Protein AF-M2SU73-F1 (afdb_monomer)

InterPro domains:
  IPR002068 Alpha crystallin/Hsp20 domain [PF00011] (99-145)
  IPR002068 Alpha crystallin/Hsp20 domain [PS01031] (1-145)
  IPR008978 HSP20-like chaperone [G3DSA:2.60.40.790] (1-145)
  IPR008978 HSP20-like chaperone [SSF49764] (2-145)

Organism: Cochliobolus sativus (strain ND90Pr / ATCC 201652) (NCBI:txid665912)

Mean predicted aligned error: 13.97 Å

Solvent-accessible surface area (backbone atoms only — not comparable to full-atom values): 9699 Å² total; per-residue (Å²): 124,61,71,56,70,50,79,47,81,55,98,62,30,38,39,37,41,36,54,39,72,83,51,86,57,70,86,42,49,49,76,46,69,81,52,80,39,32,44,36,42,36,37,52,28,72,78,82,60,60,57,84,76,40,36,82,79,69,50,85,77,72,78,81,77,74,87,76,89,83,83,88,84,89,85,90,82,84,90,84,90,84,89,87,86,88,81,92,78,89,78,94,72,78,75,75,67,75,80,70,78,86,76,83,82,89,79,85,82,80,86,62,46,79,33,57,49,77,45,77,48,97,53,74,45,43,82,83,69,56,44,79,47,80,55,97,23,35,38,37,38,39,37,36,82

Radius of gyration: 26.52 Å; Cα contacts (8 Å, |Δi|>4): 175; chains: 1; bounding box: 47×51×73 Å

Sequence (145 aa):
LSPKVDLREYTSAYFLEVELPGIQKPNDIDMRWLDGSTLQIQVSIPKTDLEAEWGDAISHDKPHKKVQSASEYEKECDGRNGFGGGTEKQEAGARSSPERLMTKLWLNERRTGVYMRNFYFPIAVDTDAIQVRLRQGLLKVLVSK

pLDDT: mean 75.32, std 26.82, range [22.97, 97.94]

Structure (mmCIF, N/CA/C/O backbone):
data_AF-M2SU73-F1
#
_entry.id   AF-M2SU73-F1
#
loop_
_atom_site.group_PDB
_atom_site.id
_atom_site.type_symbol
_atom_site.label_atom_id
_atom_site.label_alt_id
_atom_site.label_comp_id
_atom_site.label_asym_id
_atom_site.label_entity_id
_atom_site.label_seq_id
_atom_site.pdbx_PDB_ins_code
_atom_site.Cartn_x
_atom_site.Cartn_y
_atom_site.Cartn_z
_atom_site.occupancy
_atom_site.B_iso_or_equiv
_atom_site.auth_seq_id
_atom_site.auth_comp_id
_atom_site.auth_asym_id
_atom_site.auth_atom_id
_atom_site.pdbx_PDB_model_num
ATOM 1 N N . LEU A 1 1 ? 13.387 0.602 4.544 1.00 63.72 1 LEU A N 1
ATOM 2 C CA . LEU A 1 1 ? 12.622 1.731 3.953 1.00 63.72 1 LEU A CA 1
ATOM 3 C C . LEU A 1 1 ? 11.169 1.295 3.858 1.00 63.72 1 LEU A C 1
ATOM 5 O O . LEU A 1 1 ? 10.949 0.139 3.543 1.00 63.72 1 LEU A O 1
ATOM 9 N N . SER A 1 2 ? 10.203 2.153 4.166 1.00 80.56 2 SER A N 1
ATOM 10 C CA . SER A 1 2 ? 8.774 1.820 4.088 1.00 80.56 2 SER A CA 1
ATOM 11 C C . SER A 1 2 ? 8.069 2.732 3.078 1.00 80.56 2 SER A C 1
ATOM 13 O O . SER A 1 2 ? 8.551 3.854 2.857 1.00 80.56 2 SER A O 1
ATOM 15 N N . PRO A 1 3 ? 6.941 2.300 2.488 1.00 89.06 3 PRO A N 1
ATOM 16 C CA . PRO A 1 3 ? 6.096 3.169 1.678 1.00 89.06 3 PRO A CA 1
ATOM 17 C C . PRO A 1 3 ? 5.669 4.417 2.459 1.00 89.06 3 PRO A C 1
ATOM 19 O O . PRO A 1 3 ? 5.620 4.406 3.701 1.00 89.06 3 PRO A O 1
ATOM 22 N N . LYS A 1 4 ? 5.384 5.497 1.729 1.00 93.62 4 LYS A N 1
ATOM 23 C CA . LYS A 1 4 ? 4.768 6.703 2.293 1.00 93.62 4 LYS A CA 1
ATOM 24 C C . LYS A 1 4 ? 3.289 6.430 2.524 1.00 93.62 4 LYS A C 1
ATOM 26 O O . LYS A 1 4 ? 2.679 5.691 1.755 1.00 93.62 4 LYS A O 1
ATOM 31 N N . VAL A 1 5 ? 2.772 6.919 3.648 1.00 96.06 5 VAL A N 1
ATOM 32 C CA . VAL A 1 5 ? 1.440 6.548 4.123 1.00 96.06 5 VAL A CA 1
ATOM 33 C C . VAL A 1 5 ? 0.806 7.694 4.878 1.00 96.06 5 VAL A C 1
ATOM 35 O O . VAL A 1 5 ? 1.463 8.243 5.764 1.00 96.06 5 VAL A O 1
ATOM 38 N N . ASP A 1 6 ? -0.472 7.920 4.605 1.00 97.88 6 ASP A N 1
ATOM 39 C CA . ASP A 1 6 ? -1.379 8.674 5.460 1.00 97.88 6 ASP A CA 1
ATOM 40 C C . ASP A 1 6 ? -2.333 7.714 6.183 1.00 97.88 6 ASP A C 1
ATOM 42 O O . ASP A 1 6 ? -2.829 6.752 5.594 1.00 97.88 6 ASP A O 1
ATOM 46 N N . LEU A 1 7 ? -2.598 7.982 7.463 1.00 96.94 7 LEU A N 1
ATOM 47 C CA . LEU A 1 7 ? -3.577 7.268 8.283 1.00 96.94 7 LEU A CA 1
ATOM 48 C C . LEU A 1 7 ? -4.577 8.287 8.829 1.00 96.94 7 LEU A C 1
ATOM 50 O O . LEU A 1 7 ? -4.179 9.276 9.444 1.00 96.94 7 LEU A O 1
ATOM 54 N N . ARG A 1 8 ? -5.869 8.040 8.619 1.00 97.88 8 ARG A N 1
ATOM 55 C CA . ARG A 1 8 ? -6.961 8.855 9.158 1.00 97.88 8 ARG A CA 1
ATOM 56 C C . ARG A 1 8 ? -7.871 7.994 10.010 1.00 97.88 8 ARG A C 1
ATOM 58 O O . ARG A 1 8 ? -8.238 6.888 9.619 1.00 97.88 8 ARG A O 1
ATOM 65 N N . GLU A 1 9 ? -8.258 8.531 11.153 1.00 97.50 9 GLU A N 1
ATOM 66 C CA . GLU A 1 9 ? -9.224 7.918 12.051 1.00 97.50 9 GLU A CA 1
ATOM 67 C C . GLU A 1 9 ? -10.555 8.663 11.963 1.00 97.50 9 GLU A C 1
ATOM 69 O O . GLU A 1 9 ? -10.610 9.887 12.060 1.00 97.50 9 GLU A O 1
ATOM 74 N N . TYR A 1 10 ? -11.629 7.901 11.801 1.00 97.06 10 TYR A N 1
ATOM 75 C CA . TYR A 1 10 ? -13.008 8.356 11.898 1.00 97.06 10 TYR A CA 1
ATOM 76 C C . TYR A 1 10 ? -13.693 7.640 13.060 1.00 97.06 10 TYR A C 1
ATOM 78 O O . TYR A 1 10 ? -13.172 6.673 13.619 1.00 97.06 10 TYR A O 1
ATOM 86 N N . THR A 1 11 ? -14.895 8.081 13.420 1.00 96.62 11 THR A N 1
ATOM 87 C CA . THR A 1 11 ? -15.674 7.448 14.491 1.00 96.62 11 THR A CA 1
ATOM 88 C C . THR A 1 11 ? -15.949 5.968 14.219 1.00 96.62 11 THR A C 1
ATOM 90 O O . THR A 1 11 ? -15.894 5.179 15.153 1.00 96.62 11 THR A O 1
ATOM 93 N N . SER A 1 12 ? -16.189 5.586 12.961 1.00 96.06 12 SER A N 1
ATOM 94 C CA . SER A 1 12 ? -16.570 4.222 12.565 1.00 96.06 12 SER A CA 1
ATOM 95 C C . SER A 1 12 ? -15.459 3.399 11.906 1.00 96.06 12 SER A C 1
ATOM 97 O O . SER A 1 12 ? -15.669 2.219 11.648 1.00 96.06 12 SER A O 1
ATOM 99 N N . ALA A 1 13 ? -14.309 3.995 11.571 1.00 97.19 13 ALA A N 1
ATOM 100 C CA . ALA A 1 13 ? -13.295 3.313 10.769 1.00 97.19 13 ALA A CA 1
ATOM 101 C C . ALA A 1 13 ? -11.921 3.998 10.785 1.00 97.19 13 ALA A C 1
ATOM 103 O O . ALA A 1 13 ? -11.793 5.173 11.136 1.00 97.19 13 ALA A O 1
ATOM 104 N N . TYR A 1 14 ? -10.912 3.280 10.301 1.00 9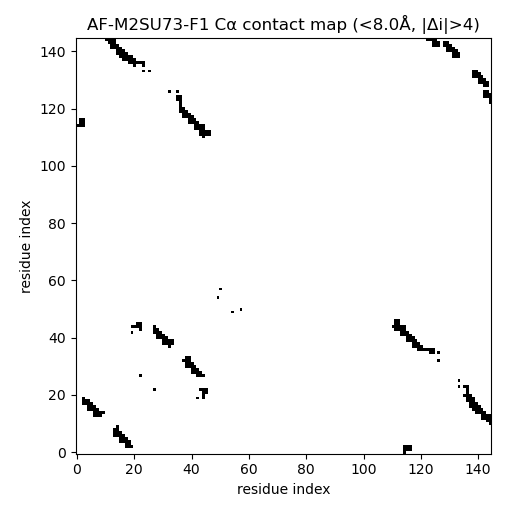7.94 14 TYR A N 1
ATOM 105 C CA . TYR A 1 14 ? -9.608 3.791 9.900 1.00 97.94 14 TYR A CA 1
ATOM 106 C C . TYR A 1 14 ? -9.460 3.749 8.375 1.00 97.94 14 TYR A C 1
ATOM 108 O O . TYR A 1 14 ? -9.851 2.780 7.724 1.00 97.94 14 TYR A O 1
ATOM 116 N N . PHE A 1 15 ? -8.853 4.790 7.807 1.00 97.88 15 PHE A N 1
ATOM 117 C CA . PHE A 1 15 ? -8.483 4.864 6.395 1.00 97.88 15 PHE A CA 1
ATOM 118 C C . PHE A 1 15 ? -6.971 4.995 6.254 1.00 97.88 15 PHE A C 1
ATOM 120 O O . PHE A 1 15 ? -6.374 5.909 6.822 1.00 97.88 15 PHE A O 1
ATOM 127 N N . LEU A 1 16 ? -6.365 4.118 5.459 1.00 97.81 16 LEU A N 1
ATOM 128 C CA . LEU A 1 16 ? -4.957 4.188 5.092 1.00 97.81 16 LEU A CA 1
ATOM 129 C C . LEU A 1 16 ? -4.838 4.513 3.608 1.00 97.81 16 LEU A C 1
ATOM 131 O O . LEU A 1 16 ? -5.514 3.901 2.781 1.00 97.81 16 LEU A O 1
ATOM 135 N N . GLU A 1 17 ? -3.937 5.426 3.268 1.00 97.75 17 GLU A N 1
ATOM 136 C CA . GLU A 1 17 ? -3.534 5.709 1.892 1.00 97.75 17 GLU A CA 1
ATOM 137 C C . GLU A 1 17 ? -2.032 5.470 1.765 1.00 97.75 17 GLU A C 1
ATOM 139 O O . GLU A 1 17 ? -1.239 6.171 2.382 1.00 97.75 17 GLU A O 1
ATOM 144 N N . VAL A 1 18 ? -1.637 4.450 1.004 1.00 96.00 18 VAL A N 1
ATOM 145 C CA . VAL A 1 18 ? -0.251 3.988 0.871 1.00 96.00 18 VAL A CA 1
ATOM 146 C C . VAL A 1 18 ? 0.234 4.232 -0.555 1.00 96.00 18 VAL A C 1
ATOM 148 O O . VAL A 1 18 ? -0.324 3.685 -1.509 1.00 96.00 18 VAL A O 1
ATOM 151 N N . GLU A 1 19 ? 1.290 5.029 -0.712 1.00 95.19 19 GLU A N 1
ATOM 152 C CA . GLU A 1 19 ? 1.915 5.285 -2.014 1.00 95.19 19 GLU A CA 1
ATOM 153 C C . GLU A 1 19 ? 2.737 4.076 -2.477 1.00 95.19 19 GLU A C 1
ATOM 155 O O . GLU A 1 19 ? 3.764 3.738 -1.882 1.00 95.19 19 GLU A O 1
ATOM 160 N N . LEU A 1 20 ? 2.307 3.462 -3.577 1.00 93.62 20 LEU A N 1
ATOM 161 C CA . LEU A 1 20 ? 2.884 2.284 -4.224 1.00 93.62 20 LEU A CA 1
ATOM 162 C C . LEU A 1 20 ? 3.115 2.527 -5.735 1.00 93.62 20 LEU A C 1
ATOM 164 O O . LEU A 1 20 ? 2.514 1.852 -6.581 1.00 93.62 20 LEU A O 1
ATOM 168 N N . PRO A 1 21 ? 3.969 3.494 -6.121 1.00 91.88 21 PRO A N 1
ATOM 169 C CA . PRO A 1 21 ? 4.233 3.783 -7.526 1.00 91.88 21 PRO A CA 1
ATOM 170 C C . PRO A 1 21 ? 4.875 2.582 -8.233 1.00 91.88 21 PRO A C 1
ATOM 172 O O . PRO A 1 21 ? 5.811 1.966 -7.726 1.00 91.88 21 PRO A O 1
ATOM 175 N N . GLY A 1 22 ? 4.390 2.274 -9.437 1.00 88.81 22 GLY A N 1
ATOM 176 C CA . GLY A 1 22 ? 4.873 1.148 -10.244 1.00 88.81 22 GLY A CA 1
ATOM 177 C C . GLY A 1 22 ? 4.184 -0.191 -9.962 1.00 88.81 22 GLY A C 1
ATOM 178 O O . GLY A 1 22 ? 4.421 -1.139 -10.703 1.00 88.81 22 GLY A O 1
ATOM 179 N N . ILE A 1 23 ? 3.300 -0.269 -8.963 1.00 90.88 23 ILE A N 1
ATOM 180 C CA . ILE A 1 23 ? 2.442 -1.439 -8.749 1.00 90.88 23 ILE A CA 1
ATOM 181 C C . ILE A 1 23 ? 1.175 -1.308 -9.591 1.00 90.88 23 ILE A C 1
ATOM 183 O O . ILE A 1 23 ? 0.442 -0.323 -9.476 1.00 90.88 23 ILE A O 1
ATOM 187 N N . GLN A 1 24 ? 0.904 -2.314 -10.423 1.00 83.44 24 GLN A N 1
ATOM 188 C CA . GLN A 1 24 ? -0.314 -2.361 -11.239 1.00 83.44 24 GLN A CA 1
ATOM 189 C C . GLN A 1 24 ? -1.269 -3.473 -10.822 1.00 83.44 24 GLN A C 1
ATOM 191 O O . GLN A 1 24 ? -2.486 -3.308 -10.927 1.00 83.44 24 GLN A O 1
ATOM 196 N N . LYS A 1 25 ? -0.736 -4.607 -10.361 1.00 84.44 25 LYS A N 1
ATOM 197 C CA . LYS A 1 25 ? -1.531 -5.789 -10.048 1.00 84.44 25 LYS A CA 1
ATOM 198 C C . LYS A 1 25 ? -1.697 -5.906 -8.533 1.00 84.44 25 LYS A C 1
ATOM 200 O O . LYS A 1 25 ? -0.719 -5.744 -7.808 1.00 84.44 25 LYS A O 1
ATOM 205 N N . PRO A 1 26 ? -2.901 -6.241 -8.040 1.00 84.06 26 PRO A N 1
ATOM 206 C CA . PRO A 1 26 ? -3.104 -6.520 -6.620 1.00 84.06 26 PRO A CA 1
ATOM 207 C C . PRO A 1 26 ? -2.185 -7.621 -6.075 1.00 84.06 26 PRO A C 1
ATOM 209 O O . PRO A 1 26 ? -1.795 -7.545 -4.922 1.00 84.06 26 PRO A O 1
ATOM 212 N N . ASN A 1 27 ? -1.785 -8.594 -6.906 1.00 86.38 27 ASN A N 1
ATOM 213 C CA . ASN A 1 27 ? -0.923 -9.714 -6.504 1.00 86.38 27 ASN A CA 1
ATOM 214 C C . ASN A 1 27 ? 0.484 -9.298 -6.040 1.00 86.38 27 ASN A C 1
ATOM 216 O O . ASN A 1 27 ? 1.164 -10.096 -5.403 1.00 86.38 27 ASN A O 1
ATOM 220 N N . ASP A 1 28 ? 0.930 -8.079 -6.353 1.00 89.19 28 ASP A N 1
ATOM 221 C CA . ASP A 1 28 ? 2.216 -7.556 -5.876 1.00 89.19 28 ASP A CA 1
ATOM 222 C C . ASP A 1 28 ? 2.120 -6.982 -4.445 1.00 89.19 28 ASP A C 1
ATOM 224 O O . ASP A 1 28 ? 3.108 -6.472 -3.905 1.00 89.19 28 ASP A O 1
ATOM 228 N N . ILE A 1 29 ? 0.925 -7.038 -3.843 1.00 94.31 29 ILE A N 1
ATOM 229 C CA . ILE A 1 29 ? 0.5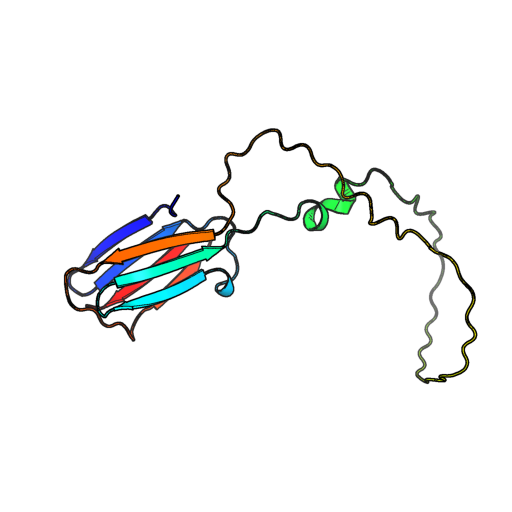97 -6.552 -2.505 1.00 94.31 29 ILE A CA 1
ATOM 230 C C . ILE A 1 29 ? 0.076 -7.733 -1.686 1.00 94.31 29 ILE A C 1
ATOM 232 O O . ILE A 1 29 ? -0.937 -8.340 -2.021 1.00 94.31 29 ILE A O 1
ATOM 236 N N . ASP A 1 30 ? 0.751 -8.017 -0.582 1.00 95.06 30 ASP A N 1
ATOM 237 C CA . ASP A 1 30 ? 0.327 -8.989 0.416 1.00 95.06 30 ASP A CA 1
ATOM 238 C C . ASP A 1 30 ? -0.125 -8.250 1.680 1.00 95.06 30 ASP A C 1
ATOM 240 O O . ASP A 1 30 ? 0.547 -7.332 2.161 1.00 95.06 30 ASP A O 1
ATOM 244 N N . MET A 1 31 ? -1.291 -8.617 2.203 1.00 95.44 31 MET A N 1
ATOM 245 C CA . MET A 1 31 ? -1.869 -8.013 3.400 1.00 95.44 31 MET A CA 1
ATOM 246 C C . MET A 1 31 ? -2.308 -9.114 4.344 1.00 95.44 31 MET A C 1
ATOM 248 O O . MET A 1 31 ? -3.071 -10.000 3.961 1.00 95.44 31 MET A O 1
ATOM 252 N N . ARG A 1 32 ? -1.857 -9.033 5.593 1.00 95.88 32 ARG A N 1
ATOM 253 C CA . ARG A 1 32 ? -2.200 -10.019 6.615 1.00 95.88 32 ARG A CA 1
ATOM 254 C C . ARG A 1 32 ? -2.344 -9.381 7.982 1.00 95.88 32 ARG A C 1
ATOM 256 O O . ARG A 1 32 ? -1.558 -8.512 8.357 1.00 95.88 32 ARG A O 1
ATOM 263 N N . TRP A 1 33 ? -3.315 -9.861 8.739 1.00 96.69 33 TRP A N 1
ATOM 264 C CA . TRP A 1 33 ? -3.413 -9.590 10.165 1.00 96.69 33 TRP A CA 1
ATOM 265 C C . TRP A 1 33 ? -2.365 -10.431 10.899 1.00 96.69 33 TRP A C 1
ATOM 267 O O . TRP A 1 33 ? -2.285 -11.642 10.696 1.00 96.69 33 TRP A O 1
ATOM 277 N N . LEU A 1 34 ? -1.512 -9.785 11.695 1.00 95.81 34 LEU A N 1
ATOM 278 C CA . LEU A 1 34 ? -0.565 -10.488 12.573 1.00 95.81 34 LEU A CA 1
ATOM 279 C C . LEU A 1 34 ? -1.244 -10.930 13.873 1.00 95.81 34 LEU A C 1
ATOM 281 O O . LEU A 1 34 ? -0.879 -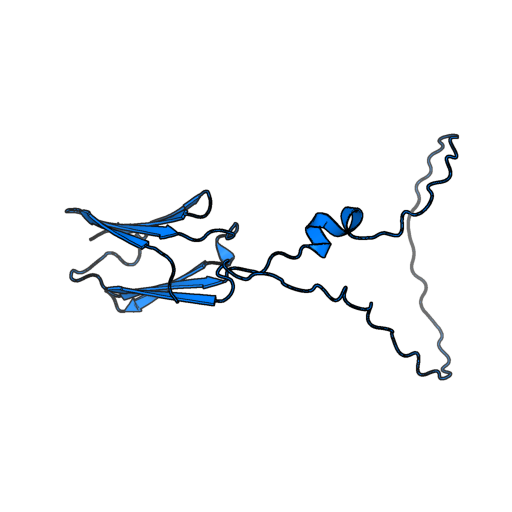11.945 14.459 1.00 95.81 34 LEU A O 1
ATOM 285 N N . ASP A 1 35 ? -2.233 -10.150 14.290 1.00 92.56 35 ASP A N 1
ATOM 286 C CA . ASP A 1 35 ? -3.110 -10.341 15.435 1.00 92.56 35 ASP A CA 1
ATOM 287 C C . ASP A 1 35 ? -4.410 -9.544 15.180 1.00 92.56 35 ASP A C 1
ATOM 289 O O . ASP A 1 35 ? -4.614 -9.017 14.084 1.00 92.56 35 ASP A O 1
ATOM 293 N N . GLY A 1 36 ? -5.295 -9.447 16.175 1.00 90.75 36 GLY A N 1
ATOM 294 C CA . GLY A 1 36 ? -6.583 -8.750 16.047 1.00 90.75 36 GLY A CA 1
ATOM 295 C C . GLY A 1 36 ? -6.514 -7.218 15.954 1.00 90.75 36 GLY A C 1
ATOM 296 O O . GLY A 1 36 ? -7.561 -6.580 15.894 1.00 90.75 36 GLY A O 1
ATOM 297 N N . SER A 1 37 ? -5.327 -6.607 15.981 1.00 94.19 37 SER A N 1
ATOM 298 C CA . SER A 1 37 ? -5.171 -5.148 15.922 1.00 94.19 37 SER A CA 1
ATOM 299 C C . SER A 1 37 ? -3.992 -4.672 15.073 1.00 94.19 37 SER A C 1
ATOM 301 O O . SER A 1 37 ? -3.803 -3.466 14.911 1.00 94.19 37 SER A O 1
ATOM 303 N N . THR A 1 38 ? -3.219 -5.580 14.480 1.00 96.69 38 THR A N 1
ATOM 304 C CA . THR A 1 38 ? -2.033 -5.251 13.692 1.00 96.69 38 THR A CA 1
ATOM 305 C C . THR A 1 38 ? -2.163 -5.755 12.261 1.00 96.69 38 THR A C 1
ATOM 307 O O . THR A 1 38 ? -2.016 -6.948 11.985 1.00 96.69 38 THR A O 1
ATOM 310 N N . LEU A 1 39 ? -2.356 -4.827 11.322 1.00 97.19 39 LEU A N 1
ATOM 311 C CA . LEU A 1 39 ? -2.343 -5.108 9.889 1.00 97.19 39 LEU A CA 1
ATOM 312 C C . LEU A 1 39 ? -0.926 -4.942 9.335 1.00 97.19 39 LEU A C 1
ATOM 314 O O . LEU A 1 39 ? -0.339 -3.859 9.397 1.00 97.19 39 LEU A O 1
ATOM 318 N N . GLN A 1 40 ? -0.382 -5.997 8.741 1.00 96.50 40 GLN A N 1
ATOM 319 C CA . GLN A 1 40 ? 0.841 -5.940 7.954 1.00 96.50 40 GLN A CA 1
ATOM 320 C C . GLN A 1 40 ? 0.513 -5.772 6.473 1.00 96.50 40 GLN A C 1
ATOM 322 O O . GLN A 1 40 ? -0.289 -6.518 5.920 1.00 96.50 40 GLN A O 1
ATOM 327 N N . ILE A 1 41 ? 1.199 -4.829 5.830 1.00 95.88 41 ILE A N 1
ATOM 328 C CA . ILE A 1 41 ? 1.191 -4.639 4.381 1.00 95.88 41 ILE A CA 1
ATOM 329 C C . ILE A 1 41 ? 2.612 -4.865 3.866 1.00 95.88 41 ILE A C 1
ATOM 331 O O . ILE A 1 41 ? 3.537 -4.134 4.235 1.00 95.88 41 ILE A O 1
ATOM 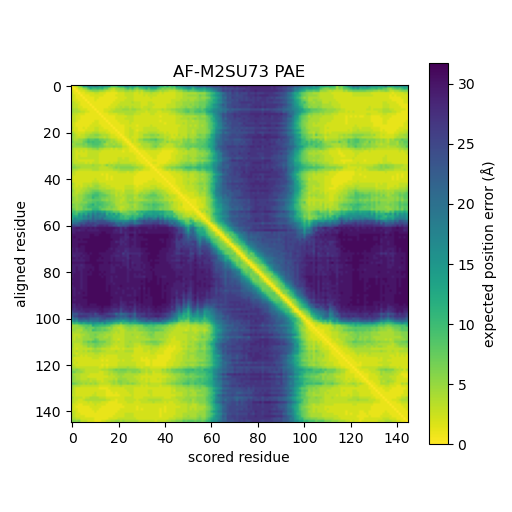335 N N . GLN A 1 42 ? 2.782 -5.866 3.009 1.00 94.88 42 GLN A N 1
ATOM 336 C CA . GLN A 1 42 ? 4.008 -6.153 2.277 1.00 94.88 42 GLN A CA 1
ATOM 337 C C . GLN A 1 42 ? 3.784 -5.898 0.783 1.00 94.88 42 GLN A C 1
ATOM 339 O O . GLN A 1 42 ? 2.737 -6.209 0.232 1.00 94.88 42 GLN A O 1
ATOM 344 N N . VAL A 1 43 ? 4.765 -5.306 0.110 1.00 94.00 43 VAL A N 1
ATOM 345 C CA . VAL A 1 43 ? 4.675 -4.943 -1.307 1.00 94.00 43 VAL A CA 1
ATOM 346 C C . VAL A 1 43 ? 5.994 -5.213 -2.014 1.00 94.00 43 VAL A C 1
ATOM 348 O O . VAL A 1 43 ? 7.057 -4.939 -1.460 1.00 94.00 43 VAL A O 1
ATOM 351 N N . SER A 1 44 ? 5.936 -5.717 -3.245 1.00 91.88 44 SER A N 1
ATOM 352 C CA . SER A 1 44 ? 7.104 -5.917 -4.107 1.00 91.88 44 SER A CA 1
ATOM 353 C C . SER 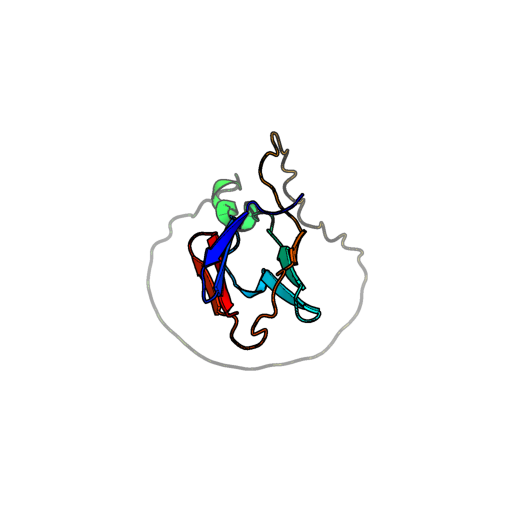A 1 44 ? 7.056 -4.964 -5.299 1.00 91.88 44 SER A C 1
ATOM 355 O O . SER A 1 44 ? 6.262 -5.161 -6.209 1.00 91.88 44 SER A O 1
ATOM 357 N N . ILE A 1 45 ? 7.895 -3.923 -5.308 1.00 89.88 45 ILE A N 1
ATOM 358 C CA . ILE A 1 45 ? 7.990 -2.966 -6.422 1.00 89.88 45 ILE A CA 1
ATOM 359 C C . ILE A 1 45 ? 9.046 -3.473 -7.413 1.00 89.88 45 ILE A C 1
ATOM 361 O O . ILE A 1 45 ? 10.245 -3.371 -7.113 1.00 89.88 45 ILE A O 1
ATOM 365 N N . PRO A 1 46 ? 8.654 -4.012 -8.583 1.00 87.06 46 PRO A N 1
ATOM 366 C CA . PRO A 1 46 ? 9.607 -4.566 -9.531 1.00 87.06 46 PRO A CA 1
ATOM 367 C C . PRO A 1 46 ? 10.477 -3.467 -10.147 1.00 87.06 46 PRO A C 1
ATOM 369 O O . PRO A 1 46 ? 10.072 -2.309 -10.298 1.00 87.06 46 PRO A O 1
ATOM 372 N N . LYS A 1 47 ? 11.694 -3.843 -10.543 1.00 86.88 47 LYS A N 1
ATOM 373 C CA . LYS A 1 47 ? 12.461 -3.029 -11.487 1.00 86.88 47 LYS A CA 1
ATOM 374 C C . LYS A 1 47 ? 11.816 -3.165 -12.863 1.00 86.88 47 LYS A C 1
ATOM 376 O O . LYS A 1 47 ? 11.421 -4.260 -13.248 1.00 86.88 47 LYS A O 1
ATOM 381 N N . THR A 1 48 ? 11.723 -2.051 -13.578 1.00 87.44 48 THR A N 1
ATOM 382 C CA . THR A 1 48 ? 11.243 -2.032 -14.960 1.00 87.44 48 THR A CA 1
ATOM 383 C C . THR A 1 48 ? 12.225 -2.795 -15.846 1.00 87.44 48 THR A C 1
ATOM 385 O O . THR A 1 48 ? 13.429 -2.530 -15.785 1.00 87.44 48 THR A O 1
ATOM 388 N N . ASP A 1 49 ? 11.717 -3.718 -16.658 1.00 87.06 49 ASP A N 1
ATOM 389 C CA . ASP A 1 49 ? 12.501 -4.357 -17.709 1.00 87.06 49 ASP A CA 1
ATOM 390 C C . ASP A 1 49 ? 12.503 -3.450 -18.946 1.00 87.06 49 ASP A C 1
ATOM 392 O O . ASP A 1 49 ? 11.607 -3.494 -19.787 1.00 87.06 49 ASP A O 1
ATOM 396 N N . LEU A 1 50 ? 13.494 -2.557 -19.006 1.00 88.44 50 LEU A N 1
ATOM 397 C CA . LEU A 1 50 ? 13.607 -1.574 -20.085 1.00 88.44 50 LEU A CA 1
ATOM 398 C C . LEU A 1 50 ? 13.868 -2.225 -21.447 1.00 88.44 50 LEU A C 1
ATOM 400 O O . LEU A 1 50 ? 13.510 -1.642 -22.464 1.00 88.44 50 LEU A O 1
ATOM 404 N N . GLU A 1 51 ? 14.475 -3.411 -21.478 1.00 86.25 51 GLU A N 1
ATOM 405 C CA . GLU A 1 51 ? 14.728 -4.138 -22.721 1.00 86.25 51 GLU A CA 1
ATOM 406 C C . GLU A 1 51 ? 13.432 -4.747 -23.258 1.00 86.25 51 GLU A C 1
ATOM 408 O O . GLU A 1 51 ? 13.141 -4.622 -24.443 1.00 86.25 51 GLU A O 1
ATOM 413 N N . ALA A 1 52 ? 12.597 -5.316 -22.386 1.00 86.81 52 ALA A N 1
ATOM 414 C CA . ALA A 1 52 ? 11.284 -5.810 -22.791 1.00 86.81 52 ALA A CA 1
ATOM 415 C C . ALA A 1 52 ? 10.346 -4.686 -23.273 1.00 86.81 52 ALA A C 1
ATOM 417 O O . ALA A 1 52 ? 9.555 -4.898 -24.189 1.00 86.81 52 ALA A O 1
ATOM 418 N N . GLU A 1 53 ? 10.417 -3.497 -22.664 1.00 88.50 53 GLU A N 1
ATOM 419 C CA . GLU A 1 53 ? 9.541 -2.369 -23.014 1.00 88.50 53 GLU A CA 1
ATOM 420 C C . GLU A 1 53 ? 10.038 -1.546 -24.215 1.00 88.50 53 GLU A C 1
ATOM 422 O O . GLU A 1 53 ? 9.223 -1.028 -24.977 1.00 88.50 53 GLU A O 1
ATOM 427 N N . TRP A 1 54 ? 11.357 -1.406 -24.387 1.00 88.19 54 TRP A N 1
ATOM 428 C CA . TRP A 1 54 ? 11.969 -0.491 -25.363 1.00 88.19 54 TRP A CA 1
ATOM 429 C C . TRP A 1 54 ? 13.074 -1.138 -26.205 1.00 88.19 54 TRP A C 1
ATOM 431 O O . TRP A 1 54 ? 13.866 -0.426 -26.824 1.00 88.19 54 TRP A O 1
ATOM 441 N N . GLY A 1 55 ? 13.138 -2.470 -26.256 1.00 81.50 55 GLY A N 1
ATOM 442 C CA . GLY A 1 55 ? 14.188 -3.228 -26.944 1.00 81.50 55 GLY A CA 1
ATOM 443 C C . GLY A 1 55 ? 14.438 -2.757 -28.374 1.00 81.50 55 GLY A C 1
ATOM 444 O O . GLY A 1 55 ? 15.578 -2.456 -28.710 1.00 81.50 55 GLY A O 1
ATOM 445 N N . ASP A 1 56 ? 13.377 -2.549 -29.158 1.00 83.12 56 ASP A N 1
ATOM 446 C CA . ASP A 1 56 ? 13.457 -2.074 -30.550 1.00 83.12 56 ASP A CA 1
ATOM 447 C C . ASP A 1 56 ? 14.110 -0.686 -30.697 1.00 83.12 56 ASP A C 1
ATOM 449 O O . ASP A 1 56 ? 14.706 -0.374 -31.729 1.00 83.12 56 ASP A O 1
ATOM 453 N N . ALA A 1 57 ? 13.988 0.171 -29.678 1.00 81.62 57 ALA A N 1
ATOM 454 C CA . ALA A 1 57 ? 14.577 1.511 -29.665 1.00 81.62 57 ALA A CA 1
ATOM 455 C C . ALA A 1 57 ? 16.025 1.516 -29.145 1.00 81.62 57 ALA A C 1
ATOM 457 O O . ALA A 1 57 ? 16.785 2.439 -29.438 1.00 81.62 57 ALA A O 1
ATOM 458 N N . ILE A 1 58 ? 16.398 0.505 -28.357 1.00 74.69 58 ILE A N 1
ATOM 459 C CA . ILE A 1 58 ? 17.716 0.378 -27.724 1.00 74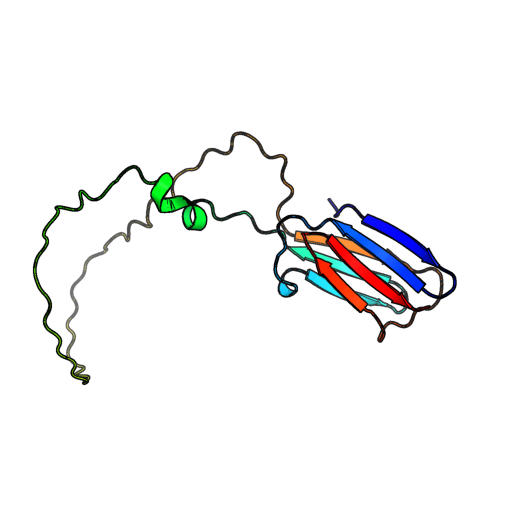.69 58 ILE A CA 1
ATOM 460 C C . ILE A 1 58 ? 18.661 -0.440 -28.622 1.00 74.69 58 ILE A C 1
ATOM 462 O O . ILE A 1 58 ? 19.852 -0.130 -28.715 1.00 74.69 58 ILE A O 1
ATOM 466 N N . SER A 1 59 ? 18.141 -1.438 -29.344 1.00 70.06 59 SER A N 1
ATOM 467 C CA . SER A 1 59 ? 18.908 -2.252 -30.285 1.00 70.06 59 SER A CA 1
ATOM 468 C C . SER A 1 59 ? 19.312 -1.437 -31.517 1.00 70.06 59 SER A C 1
ATOM 470 O O . SER A 1 59 ? 18.467 -0.956 -32.269 1.00 70.06 59 SER A O 1
ATOM 472 N N . HIS A 1 60 ? 20.618 -1.286 -31.741 1.00 57.62 60 HIS A N 1
ATOM 473 C CA . HIS A 1 60 ? 21.165 -0.577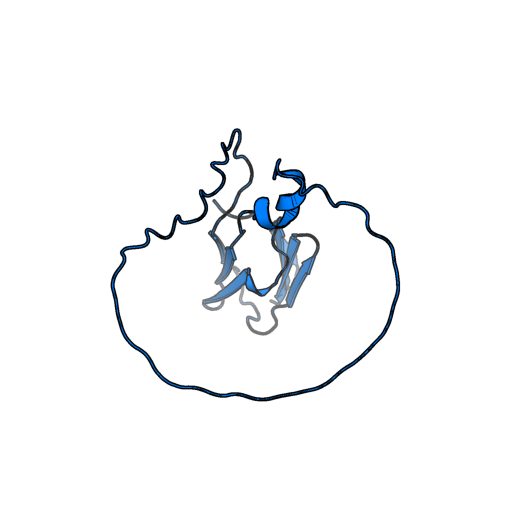 -32.905 1.00 57.62 60 HIS A CA 1
ATOM 474 C C . HIS A 1 60 ? 21.172 -1.418 -34.195 1.00 57.62 60 HIS A C 1
ATOM 476 O O . HIS A 1 60 ? 21.430 -0.876 -35.269 1.00 57.62 60 HIS A O 1
ATOM 482 N N . ASP A 1 61 ? 20.829 -2.705 -34.121 1.00 57.38 61 ASP A N 1
ATOM 483 C CA . ASP A 1 61 ? 20.660 -3.552 -35.300 1.00 57.38 61 ASP A CA 1
ATOM 484 C C . ASP A 1 61 ? 19.239 -3.422 -35.849 1.00 57.38 61 ASP A C 1
ATOM 486 O O . ASP A 1 61 ? 18.324 -4.169 -35.508 1.00 57.38 61 ASP A O 1
ATOM 490 N N . LYS A 1 62 ? 19.046 -2.467 -36.762 1.00 47.31 62 LYS A N 1
ATOM 491 C CA . LYS A 1 62 ? 17.913 -2.533 -37.688 1.00 47.31 62 LYS A CA 1
ATOM 492 C C . LYS A 1 62 ? 18.146 -3.717 -38.633 1.00 47.31 62 LYS A C 1
ATOM 494 O O . LYS A 1 62 ? 19.095 -3.652 -39.417 1.00 47.31 62 LYS A O 1
ATOM 499 N N . PRO A 1 63 ? 17.272 -4.737 -38.711 1.00 41.16 63 PRO A N 1
ATOM 500 C CA . PRO A 1 63 ? 17.238 -5.537 -39.918 1.00 41.16 63 PRO A CA 1
ATOM 501 C C . PRO A 1 63 ? 16.744 -4.613 -41.036 1.00 41.16 63 PRO A C 1
ATOM 503 O O . PRO A 1 63 ? 15.646 -4.054 -40.972 1.00 41.16 63 PRO A O 1
ATOM 506 N N . HIS A 1 64 ? 17.568 -4.418 -42.064 1.00 37.50 64 HIS A N 1
ATOM 507 C CA . HIS A 1 64 ? 17.124 -3.841 -43.325 1.00 37.50 64 HIS A CA 1
ATOM 508 C C . HIS A 1 64 ? 15.944 -4.672 -43.848 1.00 37.50 64 HIS A C 1
ATOM 510 O O . HIS A 1 64 ? 16.133 -5.710 -44.482 1.00 37.50 64 HIS A O 1
ATOM 516 N N . LYS A 1 65 ? 14.707 -4.227 -43.596 1.00 37.06 65 LYS A N 1
ATOM 517 C CA . LYS A 1 65 ? 13.525 -4.754 -44.277 1.00 37.06 65 LYS A CA 1
ATOM 518 C C . LYS A 1 65 ? 13.645 -4.338 -45.743 1.00 37.06 65 LYS A C 1
ATOM 520 O O . LYS A 1 65 ? 13.291 -3.221 -46.117 1.00 37.06 65 LYS A O 1
ATOM 525 N N . LYS A 1 66 ? 14.203 -5.226 -46.573 1.00 30.84 66 LYS A N 1
ATOM 526 C CA . LYS A 1 66 ? 14.036 -5.156 -48.025 1.00 30.84 66 LYS A CA 1
ATOM 527 C C . LYS A 1 66 ? 12.538 -5.185 -48.295 1.00 30.84 66 LYS A C 1
ATOM 529 O O . LYS A 1 66 ? 11.846 -6.137 -47.948 1.00 30.84 66 LYS A O 1
ATOM 534 N N . VAL A 1 67 ? 12.064 -4.107 -48.899 1.00 32.91 67 VAL A N 1
ATOM 535 C CA . VAL A 1 67 ? 10.757 -4.025 -49.532 1.00 32.91 67 VAL A CA 1
ATOM 536 C C . VAL A 1 67 ? 10.693 -5.117 -50.596 1.00 32.91 67 VAL A C 1
ATOM 538 O O . VAL A 1 67 ? 11.424 -5.054 -51.581 1.00 32.91 67 VAL A O 1
ATOM 541 N N . GLN A 1 68 ? 9.818 -6.098 -50.408 1.00 33.53 68 GLN A N 1
ATOM 542 C CA . GLN A 1 68 ? 9.208 -6.824 -51.513 1.00 33.53 68 GLN A CA 1
ATOM 543 C C . GLN A 1 68 ? 7.710 -6.903 -51.245 1.00 33.53 68 GLN A C 1
ATOM 545 O O . GLN A 1 68 ? 7.230 -7.642 -50.393 1.00 33.53 68 GLN A O 1
ATOM 550 N N . SER A 1 69 ? 7.004 -6.037 -51.963 1.00 30.69 69 SER A N 1
ATOM 551 C CA . SER A 1 69 ? 5.587 -6.165 -52.252 1.00 30.69 69 SER A CA 1
ATOM 552 C C . SER A 1 69 ? 5.426 -7.259 -53.309 1.00 30.69 69 SER A C 1
ATOM 554 O O . SER A 1 69 ? 6.106 -7.172 -54.332 1.00 30.69 69 SER A O 1
ATOM 556 N N . ALA A 1 70 ? 4.580 -8.263 -53.062 1.00 27.06 70 ALA A N 1
ATOM 557 C CA . ALA A 1 70 ? 3.595 -8.780 -54.022 1.00 27.06 70 ALA A CA 1
ATOM 558 C C . ALA A 1 70 ? 2.892 -10.058 -53.516 1.00 27.06 70 ALA A C 1
ATOM 560 O O . ALA A 1 70 ? 3.533 -11.059 -53.209 1.00 27.06 70 ALA A O 1
ATOM 561 N N . SER A 1 71 ? 1.559 -9.972 -53.573 1.00 27.94 71 SER A N 1
ATOM 562 C CA . SER A 1 71 ? 0.531 -11.004 -53.796 1.00 27.94 71 SER A CA 1
ATOM 563 C C . SER A 1 71 ? 0.210 -12.070 -52.739 1.00 27.94 71 SER A C 1
ATOM 565 O O . SER A 1 71 ? 1.024 -12.911 -52.371 1.00 27.94 71 SER A O 1
ATOM 567 N N . GLU A 1 72 ? -1.075 -12.032 -52.374 1.00 27.70 72 GLU A N 1
ATOM 568 C CA . GLU A 1 72 ? -1.932 -13.043 -51.749 1.00 27.70 72 GLU A CA 1
ATOM 569 C C . GLU A 1 72 ? -1.864 -14.416 -52.437 1.00 27.70 72 GLU A C 1
ATOM 571 O O . GLU A 1 72 ? -1.698 -14.469 -53.649 1.00 27.70 72 GLU A O 1
ATOM 576 N N . TYR A 1 73 ? -2.049 -15.498 -51.669 1.00 26.77 73 TYR A N 1
ATOM 577 C CA . TYR A 1 73 ? -3.030 -16.582 -51.885 1.00 26.77 73 TYR A CA 1
ATOM 578 C C . TYR A 1 73 ? -3.010 -17.516 -50.654 1.00 26.77 73 TYR A C 1
ATOM 580 O O . TYR A 1 73 ? -1.950 -17.922 -50.180 1.00 26.77 73 TYR A O 1
ATOM 588 N N . GLU A 1 74 ? -4.192 -17.829 -50.119 1.00 31.56 74 GLU A N 1
ATOM 589 C CA . GLU A 1 74 ? -4.422 -18.703 -48.960 1.00 31.56 74 GLU A CA 1
ATOM 590 C C . GLU A 1 74 ? -4.135 -20.187 -49.260 1.00 31.56 74 GLU A C 1
ATOM 592 O O . GLU A 1 74 ? -4.472 -20.676 -50.342 1.00 31.56 74 GLU A O 1
ATOM 597 N N . LYS A 1 75 ? -3.647 -20.944 -48.261 1.00 28.64 75 LYS A N 1
ATOM 598 C CA . LYS A 1 75 ? -4.164 -22.299 -47.987 1.00 28.64 75 LYS A CA 1
ATOM 599 C C . LYS A 1 75 ? -3.763 -22.845 -46.614 1.00 28.64 75 LYS A C 1
ATOM 601 O O . LYS A 1 75 ? -2.594 -22.901 -46.250 1.00 28.64 75 LYS A O 1
ATOM 606 N N . GLU A 1 76 ? -4.786 -23.289 -45.906 1.00 26.41 76 GLU A N 1
ATOM 607 C CA . GLU A 1 76 ? -4.794 -24.043 -44.657 1.00 26.41 76 GLU A CA 1
ATOM 608 C C . GLU A 1 76 ? -4.583 -25.551 -44.929 1.00 26.41 76 GLU A C 1
ATOM 610 O O . GLU A 1 76 ? -5.148 -26.057 -45.900 1.00 26.41 76 GLU A O 1
ATOM 615 N N . CYS A 1 77 ? -3.816 -26.266 -44.085 1.00 25.44 77 CYS A N 1
ATOM 616 C CA . CYS A 1 77 ? -4.104 -27.652 -43.648 1.00 25.44 77 CYS A CA 1
ATOM 617 C C . CYS A 1 77 ? -3.069 -28.213 -42.637 1.00 25.44 77 CYS A C 1
ATOM 619 O O . CYS A 1 77 ? -1.910 -28.456 -42.960 1.00 25.44 77 CYS A O 1
ATOM 621 N N . ASP A 1 78 ? -3.547 -28.388 -41.404 1.00 23.58 78 ASP A N 1
ATOM 622 C CA . ASP A 1 78 ? -3.519 -29.567 -40.515 1.00 23.58 78 ASP A CA 1
ATOM 623 C C . ASP A 1 78 ? -2.386 -30.636 -40.564 1.00 23.58 78 ASP A C 1
ATOM 625 O O . ASP A 1 78 ? -2.183 -31.332 -41.554 1.00 23.58 78 ASP A O 1
ATOM 629 N N . GLY A 1 79 ? -1.758 -30.844 -39.393 1.00 25.45 79 GLY A N 1
ATOM 630 C CA . GLY A 1 79 ? -1.611 -32.144 -38.712 1.00 25.45 79 GLY A CA 1
ATOM 631 C C . GLY A 1 79 ? -0.727 -33.269 -39.287 1.00 25.45 79 GLY A C 1
ATOM 632 O O . GLY A 1 79 ? -1.170 -34.030 -40.138 1.00 25.45 79 GLY A O 1
ATOM 633 N N . ARG A 1 80 ? 0.417 -33.559 -38.632 1.00 27.86 80 ARG A N 1
ATOM 634 C CA . ARG A 1 80 ? 0.634 -34.759 -37.768 1.00 27.86 80 ARG A CA 1
ATOM 635 C C . ARG A 1 80 ? 2.109 -35.062 -37.450 1.00 27.86 80 ARG A C 1
ATOM 637 O O . ARG A 1 80 ? 3.001 -34.955 -38.281 1.00 27.86 80 ARG A O 1
ATOM 644 N N . ASN A 1 81 ? 2.278 -35.522 -36.209 1.00 27.44 81 ASN A N 1
ATOM 645 C CA . ASN A 1 81 ? 3.456 -36.101 -35.559 1.00 27.44 81 ASN A CA 1
ATOM 646 C C . ASN A 1 81 ? 4.141 -37.250 -36.322 1.00 27.44 81 ASN A C 1
ATOM 648 O O . ASN A 1 81 ? 3.472 -38.093 -36.915 1.00 27.44 81 ASN A O 1
ATOM 652 N N . GLY A 1 82 ? 5.457 -37.380 -36.107 1.00 26.27 82 GLY A N 1
ATOM 653 C CA . GLY A 1 82 ? 6.240 -38.580 -36.416 1.00 26.27 82 GLY A CA 1
ATOM 654 C C . GLY A 1 82 ? 7.613 -38.570 -35.737 1.00 26.27 82 GLY A C 1
ATOM 655 O O . GLY A 1 82 ? 8.568 -38.013 -36.259 1.00 26.27 82 GLY A O 1
ATOM 656 N N . PHE A 1 83 ? 7.674 -39.165 -34.548 1.00 22.97 83 PHE A N 1
ATOM 657 C CA . PHE A 1 83 ? 8.838 -39.369 -33.679 1.00 22.97 83 PHE A CA 1
ATOM 658 C C . PHE A 1 83 ? 9.796 -40.437 -34.248 1.00 22.97 83 PHE A C 1
ATOM 660 O O . PHE A 1 83 ? 9.319 -41.451 -34.754 1.00 22.97 83 PHE A O 1
ATOM 667 N N . GLY A 1 84 ? 11.111 -40.303 -34.019 1.00 24.50 84 GLY A N 1
ATOM 668 C CA . GLY A 1 84 ? 11.992 -41.471 -33.857 1.00 24.50 84 GLY A CA 1
ATOM 669 C C . GLY A 1 84 ? 13.391 -41.390 -34.475 1.00 24.50 84 GLY A C 1
ATOM 670 O O . GLY A 1 84 ? 13.532 -41.287 -35.687 1.00 24.50 84 GLY A O 1
ATOM 671 N N . GLY A 1 85 ? 14.413 -41.588 -33.633 1.00 25.14 85 GLY A N 1
ATOM 672 C CA . GLY A 1 85 ? 15.688 -42.196 -34.040 1.00 25.14 85 GLY A CA 1
ATOM 673 C C . GLY A 1 85 ? 16.925 -41.338 -33.799 1.00 25.14 85 GLY A C 1
ATOM 674 O O . GLY A 1 85 ? 17.349 -40.600 -34.677 1.00 25.14 85 GLY A O 1
ATOM 675 N N . GLY A 1 86 ? 17.516 -41.454 -32.607 1.00 25.05 86 GLY A N 1
ATOM 676 C CA . GLY A 1 86 ? 18.754 -40.767 -32.248 1.00 25.05 86 GLY A CA 1
ATOM 677 C C . GLY A 1 86 ? 20.020 -41.404 -32.822 1.00 25.05 86 GLY A C 1
ATOM 678 O O . GLY A 1 86 ? 20.043 -42.565 -33.225 1.00 25.05 86 GLY A O 1
ATOM 679 N N . THR A 1 87 ? 21.107 -40.638 -32.781 1.00 28.38 87 THR A N 1
ATOM 680 C CA . THR A 1 87 ? 22.456 -41.143 -32.492 1.00 28.38 87 THR A CA 1
ATOM 681 C C . THR A 1 87 ? 23.344 -39.970 -32.083 1.00 28.38 87 THR A C 1
ATOM 683 O O . THR A 1 87 ? 23.363 -38.923 -32.725 1.00 28.38 87 THR A O 1
ATOM 686 N N . GLU A 1 88 ? 24.022 -40.142 -30.953 1.00 32.59 88 GLU A N 1
ATOM 687 C CA . GLU A 1 88 ? 24.922 -39.180 -30.326 1.00 32.59 88 GLU A CA 1
ATOM 688 C C . GLU A 1 88 ? 26.154 -38.898 -31.193 1.00 32.59 88 GLU A C 1
ATOM 690 O O . GLU A 1 88 ? 26.761 -39.826 -31.730 1.00 32.59 88 GLU A O 1
ATOM 695 N N . LYS A 1 89 ? 26.591 -37.634 -31.222 1.00 30.52 89 LYS A N 1
ATOM 696 C CA . LYS A 1 89 ? 28.008 -37.268 -31.112 1.00 30.52 89 LYS A CA 1
ATOM 697 C C . LYS A 1 89 ? 28.156 -35.822 -30.636 1.00 30.52 89 LYS A C 1
ATOM 699 O O . LYS A 1 89 ? 27.429 -34.930 -31.053 1.00 30.52 89 LYS A O 1
ATOM 704 N N . GLN A 1 90 ? 29.082 -35.700 -29.692 1.00 33.09 90 GLN A N 1
ATOM 705 C CA . GLN A 1 90 ? 29.655 -34.532 -29.032 1.00 33.09 90 GLN A CA 1
ATOM 706 C C . GLN A 1 90 ? 29.583 -33.219 -29.817 1.00 33.09 90 GLN A C 1
ATOM 708 O O . GLN A 1 90 ? 29.988 -33.175 -30.968 1.00 33.09 90 GLN A O 1
ATOM 713 N N . GLU A 1 91 ? 29.234 -32.140 -29.118 1.00 31.28 91 GLU A N 1
ATOM 714 C CA . GLU A 1 91 ? 30.139 -30.999 -28.967 1.00 31.28 91 GLU A CA 1
ATOM 715 C C . GLU A 1 91 ? 29.640 -30.076 -27.853 1.00 31.28 91 GLU A C 1
ATOM 717 O O . GLU A 1 91 ? 28.452 -29.775 -27.726 1.00 31.28 91 GLU A O 1
ATOM 722 N N . ALA A 1 92 ? 30.579 -29.661 -27.005 1.00 39.25 92 ALA A N 1
ATOM 723 C CA . ALA A 1 92 ? 30.390 -28.651 -25.983 1.00 39.25 92 ALA A CA 1
ATOM 724 C C . ALA A 1 92 ? 30.171 -27.293 -26.664 1.00 39.25 92 ALA A C 1
ATOM 726 O O . ALA A 1 92 ? 31.077 -26.474 -26.779 1.00 39.25 92 ALA A O 1
ATOM 727 N N . GLY A 1 93 ? 28.949 -27.063 -27.136 1.00 28.59 93 GLY A N 1
ATOM 728 C CA . GLY A 1 93 ? 28.491 -25.750 -27.547 1.00 28.59 93 GLY A CA 1
ATOM 729 C C . GLY A 1 93 ? 28.271 -24.918 -26.297 1.00 28.59 93 GLY A C 1
ATOM 730 O O . GLY A 1 93 ? 27.234 -25.044 -25.642 1.00 28.59 93 GLY A O 1
ATOM 731 N N . ALA A 1 94 ? 29.254 -24.085 -25.954 1.00 41.34 94 ALA A N 1
ATOM 732 C CA . ALA A 1 94 ? 29.040 -22.938 -25.094 1.00 41.34 94 ALA A CA 1
ATOM 733 C C . ALA A 1 94 ? 27.819 -22.193 -25.642 1.00 41.34 94 ALA A C 1
ATOM 735 O O . ALA A 1 94 ? 27.899 -21.511 -26.661 1.00 41.34 94 ALA A O 1
ATOM 736 N N . ARG A 1 95 ? 26.659 -22.379 -24.999 1.00 35.94 95 ARG A N 1
ATOM 737 C CA . ARG A 1 95 ? 25.526 -21.485 -25.190 1.00 35.94 95 ARG A CA 1
ATOM 738 C C . ARG A 1 95 ? 26.051 -20.143 -24.721 1.00 35.94 95 ARG A C 1
ATOM 740 O O . ARG A 1 95 ? 26.171 -19.931 -23.515 1.00 35.94 95 ARG A O 1
ATOM 747 N N . SER A 1 96 ? 26.434 -19.289 -25.664 1.00 44.66 96 SER A N 1
ATOM 748 C CA . SER A 1 96 ? 26.555 -17.868 -25.413 1.00 44.66 96 SER A CA 1
ATOM 749 C C . SER A 1 96 ? 25.188 -17.452 -24.895 1.00 44.66 96 SER A C 1
ATOM 751 O O . SER A 1 96 ? 24.224 -17.284 -25.640 1.00 44.66 96 SER A O 1
ATOM 753 N N . SER A 1 97 ? 25.067 -17.404 -23.568 1.00 48.06 97 SER A N 1
ATOM 754 C CA . SER A 1 97 ? 24.018 -16.636 -22.926 1.00 48.06 97 SER A CA 1
ATOM 755 C C . SER A 1 97 ? 24.042 -15.282 -23.625 1.00 48.06 97 SER A C 1
ATOM 757 O O . SER A 1 97 ? 25.145 -14.728 -23.711 1.00 48.06 97 SER A O 1
ATOM 759 N N . PRO A 1 98 ? 22.915 -14.796 -24.180 1.00 54.41 98 PRO A N 1
ATOM 760 C CA . PRO A 1 98 ? 22.905 -13.509 -24.859 1.00 54.41 98 PRO A CA 1
ATOM 761 C C . PRO A 1 98 ? 23.596 -12.519 -23.928 1.00 54.41 98 PRO A C 1
ATOM 763 O O . PRO A 1 98 ? 23.253 -12.478 -22.742 1.00 54.41 98 PRO A O 1
ATOM 766 N N . GLU A 1 99 ? 24.655 -11.864 -24.419 1.00 56.41 99 GLU A N 1
ATOM 767 C CA . GLU A 1 99 ? 25.386 -10.855 -23.658 1.00 56.41 99 GLU A CA 1
ATOM 768 C C . GLU A 1 99 ? 24.348 -9.850 -23.185 1.00 56.41 99 GLU A C 1
ATOM 770 O O . GLU A 1 99 ? 23.846 -9.034 -23.955 1.00 56.41 99 GLU A O 1
ATOM 775 N N . ARG A 1 100 ? 23.937 -9.994 -21.924 1.00 59.03 100 ARG A N 1
ATOM 776 C CA . ARG A 1 100 ? 22.907 -9.167 -21.321 1.00 59.03 100 ARG A CA 1
ATOM 777 C C . ARG A 1 100 ? 23.427 -7.750 -21.430 1.00 59.03 100 ARG A C 1
ATOM 779 O O . ARG A 1 100 ? 24.456 -7.464 -20.817 1.00 59.03 100 ARG A O 1
ATOM 786 N N . LEU A 1 101 ? 22.755 -6.918 -22.228 1.00 61.00 101 LEU A N 1
ATOM 787 C CA . LEU A 1 101 ? 23.136 -5.533 -22.489 1.00 61.00 101 LEU A CA 1
ATOM 788 C C . LEU A 1 101 ? 23.624 -4.902 -21.181 1.00 61.00 101 LEU A C 1
ATOM 790 O O . LEU A 1 101 ? 22.842 -4.704 -20.243 1.00 61.00 101 LEU A O 1
ATOM 794 N N . MET A 1 102 ? 24.937 -4.666 -21.071 1.00 68.00 102 MET A N 1
ATOM 795 C CA . MET A 1 102 ? 25.533 -4.143 -19.844 1.00 68.00 102 MET A CA 1
ATOM 796 C C . MET A 1 102 ? 25.079 -2.694 -19.671 1.00 68.00 102 MET A C 1
ATOM 798 O O . MET A 1 102 ? 25.698 -1.753 -20.162 1.00 68.00 102 MET A O 1
ATOM 802 N N . THR A 1 103 ? 23.957 -2.508 -18.982 1.00 77.75 103 THR A N 1
ATOM 803 C CA . THR A 1 103 ? 23.381 -1.186 -18.745 1.00 77.75 103 THR A CA 1
ATOM 804 C C . THR A 1 103 ? 24.092 -0.524 -17.567 1.00 77.75 103 THR A C 1
ATOM 806 O O . THR A 1 103 ? 24.071 -1.034 -16.445 1.00 77.75 103 THR A O 1
ATOM 809 N N . LYS A 1 104 ? 24.707 0.642 -17.798 1.00 88.06 104 LYS A N 1
ATOM 810 C CA . LYS A 1 104 ? 25.296 1.469 -16.734 1.00 88.06 104 LYS A CA 1
ATOM 811 C C . LYS A 1 104 ? 24.218 2.346 -16.090 1.00 88.06 104 LYS A C 1
ATOM 813 O O . LYS A 1 104 ? 23.706 3.269 -16.719 1.00 88.06 104 LYS A O 1
ATOM 818 N N . LEU A 1 105 ? 23.903 2.092 -14.820 1.00 89.50 105 LEU A N 1
ATOM 819 C CA . LEU A 1 105 ? 22.981 2.921 -14.039 1.00 89.50 105 LEU A CA 1
ATOM 820 C C . LEU A 1 105 ? 23.699 4.182 -13.532 1.00 89.50 105 LEU A C 1
ATOM 822 O O . LEU A 1 105 ? 24.579 4.091 -12.681 1.00 89.50 105 LEU A O 1
ATOM 826 N N . TRP A 1 106 ? 23.326 5.354 -14.050 1.00 93.19 106 TRP A N 1
ATOM 827 C CA . TRP A 1 106 ? 23.931 6.634 -13.653 1.00 93.19 106 TRP A CA 1
ATOM 828 C C . TRP A 1 106 ? 23.356 7.211 -12.353 1.00 93.19 106 TRP A C 1
ATOM 830 O O . TRP A 1 106 ? 24.077 7.873 -11.614 1.00 93.19 106 TRP A O 1
ATOM 840 N N . LEU A 1 107 ? 22.076 6.958 -12.064 1.00 93.94 107 LEU A N 1
ATOM 841 C CA . LEU A 1 107 ? 21.372 7.508 -10.906 1.00 93.94 107 LEU A CA 1
ATOM 842 C C . LEU A 1 107 ? 20.323 6.517 -10.390 1.00 93.94 107 LEU A C 1
ATOM 844 O O . LEU A 1 107 ? 19.618 5.880 -11.175 1.00 93.94 107 LEU A O 1
ATOM 848 N N . ASN A 1 108 ? 20.198 6.399 -9.067 1.00 90.50 108 ASN A N 1
ATOM 849 C CA . ASN A 1 108 ? 19.193 5.560 -8.421 1.00 90.50 108 ASN A CA 1
ATOM 850 C C . ASN A 1 108 ? 18.464 6.325 -7.311 1.00 90.50 108 ASN A C 1
ATOM 852 O O . ASN A 1 108 ? 18.880 6.321 -6.159 1.00 90.50 108 ASN A O 1
ATOM 856 N N . GLU A 1 109 ? 17.354 6.965 -7.669 1.00 92.06 109 GLU A N 1
ATOM 857 C CA . GLU A 1 109 ? 16.448 7.599 -6.699 1.00 92.06 109 GLU A CA 1
ATOM 858 C C . GLU A 1 109 ? 15.179 6.764 -6.477 1.00 92.06 109 GLU A C 1
ATOM 860 O O . GLU A 1 109 ? 14.610 6.738 -5.382 1.00 92.06 109 GLU A O 1
ATOM 865 N N . ARG A 1 110 ? 14.741 6.040 -7.519 1.00 90.06 110 ARG A N 1
ATOM 866 C CA . ARG A 1 110 ? 13.559 5.174 -7.467 1.00 90.06 110 ARG A CA 1
ATOM 867 C C . ARG A 1 110 ? 13.760 4.035 -6.472 1.00 90.06 110 ARG A C 1
ATOM 869 O O . ARG A 1 110 ? 14.681 3.228 -6.585 1.00 90.06 110 ARG A O 1
ATOM 876 N N . ARG A 1 111 ? 12.800 3.915 -5.560 1.00 85.44 111 ARG A N 1
ATOM 877 C CA . ARG A 1 111 ? 12.692 2.813 -4.604 1.00 85.44 111 ARG A CA 1
ATOM 878 C C . ARG A 1 111 ? 12.084 1.590 -5.299 1.00 85.44 111 ARG A C 1
ATOM 880 O O . ARG A 1 111 ? 10.954 1.656 -5.769 1.00 85.44 111 ARG A O 1
ATOM 887 N N . THR A 1 112 ? 12.847 0.502 -5.387 1.00 89.44 112 THR A N 1
ATOM 888 C CA . THR A 1 112 ? 12.419 -0.801 -5.929 1.00 89.44 112 THR A CA 1
ATOM 889 C C . THR A 1 112 ? 12.828 -1.922 -4.971 1.00 89.44 112 THR A C 1
ATOM 891 O O . THR A 1 112 ? 13.772 -1.758 -4.195 1.00 89.44 112 THR A O 1
ATOM 894 N N . GLY A 1 113 ? 12.134 -3.056 -5.026 1.00 89.31 113 GLY A N 1
ATOM 895 C CA . GLY A 1 113 ? 12.323 -4.200 -4.134 1.00 89.31 113 GLY A CA 1
ATOM 896 C C . GLY A 1 113 ? 11.126 -4.445 -3.218 1.00 89.31 113 GLY A C 1
ATOM 897 O O . GLY A 1 113 ? 10.038 -3.914 -3.439 1.00 89.31 113 GLY A O 1
ATOM 898 N N . VAL A 1 114 ? 11.340 -5.269 -2.192 1.00 91.38 114 VAL A N 1
ATOM 899 C CA . VAL A 1 114 ? 10.300 -5.657 -1.232 1.00 91.38 114 VAL A CA 1
ATOM 900 C C . VAL A 1 114 ? 10.287 -4.693 -0.050 1.00 91.38 114 VAL A C 1
ATOM 902 O O . VAL A 1 114 ? 11.322 -4.416 0.559 1.00 91.38 114 VAL A O 1
ATOM 905 N N . TYR A 1 115 ? 9.104 -4.201 0.290 1.00 91.62 115 TYR A N 1
ATOM 906 C CA . TYR A 1 115 ? 8.864 -3.321 1.422 1.00 91.62 115 TYR A CA 1
ATOM 907 C C . TYR A 1 115 ? 7.758 -3.878 2.306 1.00 91.62 115 TYR A C 1
ATOM 909 O O . TYR A 1 115 ? 6.851 -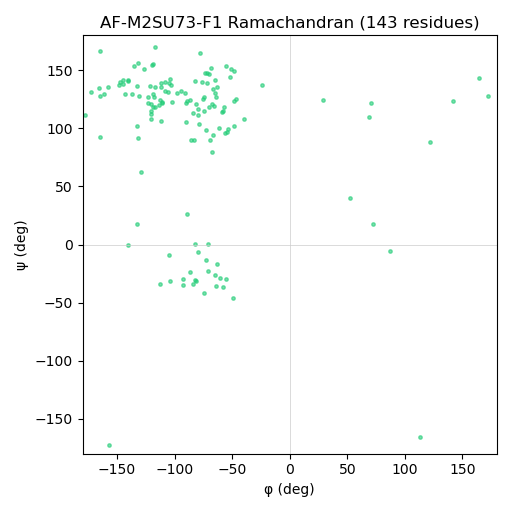4.551 1.833 1.00 91.62 115 TYR A O 1
ATOM 917 N N . MET A 1 116 ? 7.823 -3.562 3.595 1.00 93.25 116 MET A N 1
ATOM 918 C CA . MET A 1 116 ? 6.852 -4.005 4.588 1.00 93.25 116 MET A CA 1
ATOM 919 C C . MET A 1 116 ? 6.574 -2.868 5.567 1.00 93.25 116 MET A C 1
ATOM 921 O O . MET A 1 116 ? 7.489 -2.124 5.940 1.00 93.25 116 MET A O 1
ATOM 925 N N . ARG A 1 117 ? 5.316 -2.729 5.985 1.00 93.88 117 ARG A N 1
ATOM 926 C CA . ARG A 1 117 ? 4.912 -1.833 7.067 1.00 93.88 117 ARG A CA 1
ATOM 927 C C . ARG A 1 117 ? 3.768 -2.443 7.869 1.00 93.88 117 ARG A C 1
ATOM 929 O O . ARG A 1 117 ? 2.834 -2.987 7.292 1.00 93.88 117 ARG A O 1
ATOM 936 N N . ASN A 1 118 ? 3.850 -2.306 9.188 1.00 95.62 118 ASN A N 1
ATOM 937 C CA . ASN A 1 118 ? 2.803 -2.726 10.112 1.00 95.62 118 ASN A CA 1
ATOM 938 C C . ASN A 1 118 ? 2.032 -1.498 10.605 1.00 95.62 118 ASN A C 1
ATOM 940 O O . ASN A 1 118 ? 2.635 -0.448 10.854 1.00 95.62 118 ASN A O 1
ATOM 944 N N . PHE A 1 119 ? 0.724 -1.649 10.768 1.00 96.31 119 PHE A N 1
ATOM 945 C CA . PHE A 1 119 ? -0.182 -0.645 11.309 1.00 96.31 119 PHE A CA 1
ATOM 946 C C . PHE A 1 119 ? -0.897 -1.234 12.508 1.00 96.31 119 PHE A C 1
ATOM 948 O O . PHE A 1 119 ? -1.560 -2.257 12.383 1.00 96.31 119 PHE A O 1
ATOM 955 N N . TYR A 1 120 ? -0.733 -0.580 13.650 1.00 96.38 120 TYR A N 1
ATOM 956 C CA . TYR A 1 120 ? -1.398 -0.947 14.888 1.00 96.38 120 TYR A CA 1
ATOM 957 C C . TYR A 1 120 ? -2.638 -0.072 15.082 1.00 96.38 120 TYR A C 1
ATOM 959 O O . TYR A 1 120 ? -2.543 1.156 14.997 1.00 96.38 120 TYR A O 1
ATOM 967 N N . PHE A 1 121 ? -3.774 -0.702 15.366 1.00 96.56 121 PHE A N 1
ATOM 968 C CA . PHE A 1 121 ? -5.029 -0.046 15.706 1.00 96.56 121 PHE A CA 1
ATOM 969 C C . PHE A 1 121 ? -5.238 -0.116 17.226 1.00 96.56 121 PHE A C 1
ATOM 971 O O . PHE A 1 121 ? -5.250 -1.203 17.798 1.00 96.56 121 PHE A O 1
ATOM 978 N N . PRO A 1 122 ? -5.389 1.024 17.921 1.00 94.56 122 PRO A N 1
ATOM 979 C CA . PRO A 1 122 ? -5.491 1.043 19.382 1.00 94.56 122 PRO A CA 1
ATOM 980 C C . PRO A 1 122 ? -6.827 0.508 19.918 1.00 94.56 122 PRO A C 1
ATOM 982 O O . PRO A 1 122 ? -6.946 0.265 21.117 1.00 94.56 122 PRO A O 1
ATOM 985 N N . ILE A 1 123 ? -7.827 0.354 19.051 1.00 93.75 123 ILE A N 1
ATOM 986 C CA . ILE A 1 123 ? -9.163 -0.154 19.365 1.00 93.75 123 ILE A CA 1
ATOM 987 C C . ILE A 1 123 ? -9.382 -1.421 18.535 1.00 93.75 123 ILE A C 1
ATOM 989 O O . ILE A 1 123 ? -8.758 -1.584 17.484 1.00 93.75 123 ILE A O 1
ATOM 993 N N . ALA A 1 124 ? -10.259 -2.305 19.015 1.00 92.38 124 ALA A N 1
ATOM 994 C CA . ALA A 1 124 ? -10.739 -3.434 18.231 1.00 92.38 124 ALA A CA 1
ATOM 995 C C . ALA A 1 124 ? -11.261 -2.965 16.864 1.00 92.38 124 ALA A C 1
ATOM 997 O O . ALA A 1 124 ? -11.814 -1.872 16.734 1.00 92.38 124 ALA A O 1
ATOM 998 N N . VAL A 1 125 ? -11.029 -3.797 15.859 1.00 95.50 125 VAL A N 1
ATOM 999 C CA . VAL A 1 125 ? -11.419 -3.562 14.474 1.00 95.50 125 VAL A CA 1
ATOM 1000 C C . VAL A 1 125 ? -12.035 -4.830 13.908 1.00 95.50 125 VAL A C 1
ATOM 1002 O O . VAL A 1 125 ? -11.706 -5.936 14.341 1.00 95.50 125 VAL A O 1
ATOM 1005 N N . ASP A 1 126 ? -12.902 -4.672 12.916 1.00 94.94 126 ASP A N 1
ATOM 1006 C CA . ASP A 1 126 ? -13.420 -5.789 12.137 1.00 94.94 126 ASP A CA 1
ATOM 1007 C C . ASP A 1 126 ? -12.362 -6.218 11.109 1.00 94.94 126 ASP A C 1
ATOM 1009 O O . ASP A 1 126 ? -12.128 -5.550 10.094 1.00 94.94 126 ASP A O 1
ATOM 1013 N N . THR A 1 127 ? -11.684 -7.328 11.402 1.00 93.44 127 THR A N 1
ATOM 1014 C CA . THR A 1 127 ? -10.615 -7.876 10.560 1.00 93.44 127 THR A CA 1
ATOM 1015 C C . THR A 1 127 ? -11.132 -8.484 9.258 1.00 93.44 127 THR A C 1
ATOM 1017 O O . THR A 1 127 ? -10.366 -8.572 8.293 1.00 93.44 127 THR A O 1
ATOM 1020 N N . ASP A 1 128 ? -12.409 -8.872 9.219 1.00 93.12 128 ASP A N 1
ATOM 1021 C CA . ASP A 1 128 ? -13.028 -9.598 8.110 1.00 93.12 128 ASP A CA 1
ATOM 1022 C C . ASP A 1 128 ? -13.677 -8.639 7.100 1.00 93.12 128 ASP A C 1
ATOM 1024 O O . ASP A 1 128 ? -13.693 -8.910 5.897 1.00 93.12 128 ASP A O 1
ATOM 1028 N N . ALA A 1 129 ? -14.150 -7.475 7.556 1.00 91.88 129 ALA A N 1
ATOM 1029 C CA . ALA A 1 129 ? -14.788 -6.453 6.720 1.00 91.88 129 ALA A CA 1
ATOM 1030 C C . ALA A 1 129 ? -13.816 -5.419 6.106 1.00 91.88 129 ALA A C 1
ATOM 1032 O O . ALA A 1 129 ? -14.213 -4.290 5.788 1.00 91.88 129 ALA A O 1
ATOM 1033 N N . ILE A 1 130 ? -12.543 -5.777 5.911 1.00 94.94 130 ILE A N 1
ATOM 1034 C CA . ILE A 1 130 ? -11.549 -4.890 5.291 1.00 94.94 130 ILE A CA 1
ATOM 1035 C C . ILE A 1 130 ? -11.874 -4.627 3.811 1.00 94.94 130 ILE A C 1
ATOM 1037 O O . ILE A 1 130 ? -12.145 -5.543 3.034 1.00 94.94 130 ILE A O 1
ATOM 1041 N N . GLN A 1 131 ? -11.809 -3.363 3.383 1.00 96.31 131 GLN A N 1
ATOM 1042 C CA . GLN A 1 131 ? -11.991 -2.995 1.974 1.00 96.31 131 GLN A CA 1
ATOM 1043 C C . GLN A 1 131 ? -10.728 -2.371 1.405 1.00 96.31 131 GLN A C 1
ATOM 1045 O O . GLN A 1 131 ? -10.124 -1.487 2.010 1.00 96.31 131 GLN A O 1
ATOM 1050 N N . VAL A 1 132 ? -10.356 -2.791 0.196 1.00 95.81 132 VAL A N 1
ATOM 1051 C CA . VAL A 1 132 ? -9.096 -2.382 -0.425 1.00 95.81 132 VAL A CA 1
ATOM 1052 C C . VAL A 1 132 ? -9.311 -1.939 -1.863 1.00 95.81 132 VAL A C 1
ATOM 1054 O O . VAL A 1 132 ? -10.039 -2.569 -2.631 1.00 95.81 132 VAL A O 1
ATOM 1057 N N . ARG A 1 133 ? -8.673 -0.831 -2.248 1.00 95.38 133 ARG A N 1
ATOM 1058 C CA . ARG A 1 133 ? -8.689 -0.310 -3.619 1.00 95.38 133 ARG A CA 1
ATOM 1059 C C . ARG A 1 133 ? -7.297 0.147 -4.027 1.00 95.38 133 ARG A C 1
ATOM 1061 O O . ARG A 1 133 ? -6.696 0.956 -3.335 1.00 95.38 133 ARG A O 1
ATOM 1068 N N . LEU A 1 134 ? -6.823 -0.301 -5.187 1.00 95.00 134 LEU A N 1
ATOM 1069 C CA . LEU A 1 134 ? -5.595 0.194 -5.811 1.00 95.00 134 LEU A CA 1
ATOM 1070 C C . LEU A 1 134 ? -5.943 0.986 -7.077 1.00 95.00 134 LEU A C 1
ATOM 1072 O O . LEU A 1 134 ? -6.586 0.468 -8.000 1.00 95.00 134 LEU A O 1
ATOM 1076 N N . ARG A 1 135 ? -5.529 2.254 -7.122 1.00 94.06 135 ARG A N 1
ATOM 1077 C CA . ARG A 1 135 ? -5.693 3.133 -8.289 1.00 94.06 135 ARG A CA 1
ATOM 1078 C C . ARG A 1 135 ? -4.473 4.032 -8.430 1.00 94.06 135 ARG A C 1
ATOM 1080 O O . ARG A 1 135 ? -4.093 4.681 -7.466 1.00 94.06 135 ARG A O 1
ATOM 1087 N N . GLN A 1 136 ? -3.887 4.073 -9.629 1.00 92.31 136 GLN A N 1
ATOM 1088 C CA . GLN A 1 136 ? -2.796 4.997 -9.984 1.00 92.31 136 GLN A CA 1
ATOM 1089 C C . GLN A 1 136 ? -1.608 4.962 -9.001 1.00 92.31 136 GLN A C 1
ATOM 1091 O O . GLN A 1 136 ? -1.047 5.994 -8.653 1.00 92.31 136 GLN A O 1
ATOM 1096 N N . GLY A 1 137 ? -1.234 3.767 -8.530 1.00 92.62 137 GLY A N 1
ATOM 1097 C CA . GLY A 1 137 ? -0.141 3.608 -7.569 1.00 92.62 137 GLY A CA 1
ATOM 1098 C C . GLY A 1 137 ? -0.467 4.090 -6.153 1.00 92.62 137 GLY A C 1
ATOM 1099 O O . GLY A 1 137 ? 0.450 4.299 -5.373 1.00 92.62 137 GLY A O 1
ATOM 1100 N N . LEU A 1 138 ? -1.743 4.263 -5.802 1.00 95.00 138 LEU A N 1
ATOM 1101 C CA . LEU A 1 138 ? -2.191 4.560 -4.444 1.00 95.00 138 LEU A CA 1
ATOM 1102 C C . LEU A 1 138 ? -3.112 3.441 -3.951 1.00 95.00 138 LEU A C 1
ATOM 1104 O O . LEU A 1 138 ? -4.173 3.186 -4.533 1.00 95.00 138 LEU A O 1
ATOM 1108 N N . LEU A 1 139 ? -2.692 2.766 -2.884 1.00 96.06 139 LEU A N 1
ATOM 1109 C CA . LEU A 1 139 ? -3.481 1.756 -2.188 1.00 96.06 139 LEU A CA 1
ATOM 1110 C C . LEU A 1 139 ? -4.305 2.434 -1.095 1.00 96.06 139 LEU A C 1
ATOM 1112 O O . LEU A 1 139 ? -3.756 3.095 -0.220 1.00 96.06 139 LEU A O 1
ATOM 1116 N N . LYS A 1 140 ? -5.620 2.250 -1.139 1.00 97.19 140 LYS A N 1
ATOM 1117 C CA . LYS A 1 140 ? -6.572 2.747 -0.148 1.00 97.19 140 LYS A CA 1
ATOM 1118 C C . LYS A 1 140 ? -7.139 1.565 0.615 1.00 97.19 140 LYS A C 1
ATOM 1120 O O . LYS A 1 140 ? -7.719 0.674 -0.007 1.00 97.19 140 LYS A O 1
ATOM 1125 N N . VAL A 1 141 ? -6.977 1.572 1.930 1.00 97.56 141 VAL A N 1
ATOM 1126 C CA . VAL A 1 141 ? -7.463 0.523 2.829 1.00 97.56 141 VAL A CA 1
ATOM 1127 C C . VAL A 1 141 ? -8.449 1.142 3.808 1.00 97.56 141 VAL A C 1
ATOM 1129 O O . VAL A 1 141 ? -8.150 2.161 4.424 1.00 97.56 141 VAL A O 1
ATOM 1132 N N . LEU A 1 142 ? -9.616 0.526 3.934 1.00 97.88 142 LEU A N 1
ATOM 1133 C CA . LEU A 1 142 ? -10.641 0.856 4.911 1.00 97.88 142 LEU A CA 1
ATOM 1134 C C . LEU A 1 142 ? -10.757 -0.300 5.902 1.00 97.88 142 LEU A C 1
ATOM 1136 O O . LEU A 1 142 ? -11.010 -1.432 5.491 1.00 97.88 142 LEU A O 1
ATOM 1140 N N . VAL A 1 143 ? -10.595 0.010 7.183 1.00 97.38 143 VAL A N 1
ATOM 1141 C CA . VAL A 1 143 ?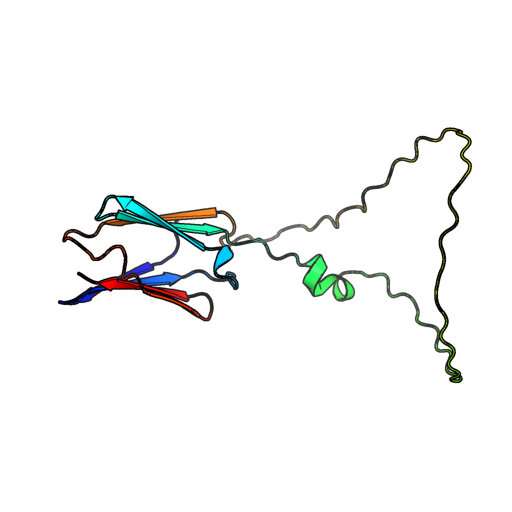 -10.733 -0.927 8.300 1.00 97.38 143 VAL A CA 1
ATOM 1142 C C . VAL A 1 143 ? -11.834 -0.410 9.220 1.00 97.38 143 VAL A C 1
ATOM 1144 O O . VAL A 1 143 ? -11.689 0.669 9.794 1.00 97.38 143 VAL A O 1
ATOM 1147 N N . SER A 1 144 ? -12.937 -1.140 9.344 1.00 96.81 144 SER A N 1
ATOM 1148 C CA . SER A 1 144 ? -14.035 -0.767 10.245 1.00 96.81 144 SER A CA 1
ATOM 1149 C C . SER A 1 144 ? -13.654 -1.007 11.708 1.00 96.81 144 SER A C 1
ATOM 1151 O O . SER A 1 144 ? -12.882 -1.917 12.005 1.00 96.81 144 SER A O 1
ATOM 1153 N N . LYS A 1 145 ? -14.174 -0.169 12.605 1.00 94.06 145 LYS A N 1
ATOM 1154 C CA . LYS A 1 145 ? -14.070 -0.349 14.060 1.00 94.06 145 LYS A CA 1
ATOM 1155 C C . LYS A 1 145 ? -15.165 -1.270 14.582 1.00 94.06 145 LYS A C 1
ATOM 1157 O O . LYS A 1 145 ? -16.276 -1.208 14.009 1.00 94.06 145 LYS A O 1
#

Secondary structure (DSSP, 8-state):
----EEEEE-SSEEEEEEE-TT--SGGGEEEEESSSSEEEEEEEEPPP-HHHHHHHHH---------------------------------------------------S--EEEEEEEE-SS---SSS-EEEEETTEEEEEEE-

Foldseek 3Di:
DAFDWDWDDDPWWIKIKTFAAQDDDCVQWDWDDPDQFKIKIKGARADDPCCVVCVVVVDPDDDPPDDDDDDDDDDDDDDDDDDDDDDDDDDPPPPPPPPPPPDDDPDDPDDGGMHMDMDGHPDGWDPPPWDWDDDNRMIMIIITD

Nearest PDB structures (foldseek):
  3w1z-assembly1_D  TM=8.514E-01  e=5.474E-07  Schizosaccharomyces pombe 972h-
  2h50-assembly1_P  TM=8.655E-01  e=8.967E-06  Saccharomyces cerevisiae
  6l6m-assembly1_A  TM=8.295E-01  e=5.421E-06  Entamoeba histolytica
  5zul-assembly1_C-2  TM=8.457E-01  e=3.838E-05  Mycobacterium marinum M
  5zul-assembly1_A-2  TM=8.475E-01  e=5.677E-05  Mycobacterium marinum M